Protein AF-A0A5D8YVF7-F1 (afdb_monomer_lite)

pLDDT: mean 93.87, std 6.98, range [51.97, 97.62]

Sequence (77 aa):
MAEYVIITDTSCLILLDKIGALNLLYTLYRNVLITPQIAAEFKTALPAWIQVVSVKNSNLLKAYANQVDLGEASAIA

Secondary structure (DSSP, 8-state):
----EE---HHHHHHHHHTT-THHHHHHHS-EEE-HHHHHHH-SPPPTTEEE---S-HHHHHHHTTTS-HHHHHHH-

Structure (mmCIF, N/CA/C/O backbone):
data_AF-A0A5D8YVF7-F1
#
_entry.id   AF-A0A5D8YVF7-F1
#
loop_
_atom_site.group_PDB
_atom_site.id
_atom_site.type_symbol
_atom_site.label_atom_id
_atom_site.label_alt_id
_atom_site.label_comp_id
_atom_site.label_asym_id
_atom_site.label_entity_id
_atom_site.label_seq_id
_atom_site.pdbx_PDB_ins_code
_atom_site.Cartn_x
_atom_site.Cartn_y
_atom_site.Cartn_z
_atom_site.occupancy
_atom_site.B_iso_or_equiv
_atom_site.auth_seq_id
_atom_site.auth_comp_id
_atom_site.auth_asym_id
_atom_site.auth_atom_id
_atom_site.pdbx_PDB_model_num
ATOM 1 N N . MET A 1 1 ? -6.314 -19.439 -9.025 1.00 51.97 1 MET A N 1
ATOM 2 C CA . MET A 1 1 ? -6.762 -18.025 -9.035 1.00 51.97 1 MET A CA 1
ATOM 3 C C . MET A 1 1 ? -5.756 -17.248 -8.210 1.00 51.97 1 MET A C 1
ATOM 5 O O . MET A 1 1 ? -5.224 -17.849 -7.288 1.00 51.97 1 MET A O 1
ATOM 9 N N . ALA A 1 2 ? -5.412 -16.009 -8.573 1.00 55.78 2 ALA A N 1
ATOM 10 C CA . ALA A 1 2 ? -4.403 -15.250 -7.829 1.00 55.78 2 ALA A CA 1
ATOM 11 C C . ALA A 1 2 ? -4.816 -15.162 -6.351 1.00 55.78 2 ALA A C 1
ATOM 13 O O . ALA A 1 2 ? -5.903 -14.686 -6.040 1.00 55.78 2 ALA A O 1
ATOM 14 N N . GLU A 1 3 ? -3.981 -15.694 -5.461 1.00 81.69 3 GLU A N 1
ATOM 15 C CA . GLU A 1 3 ? -4.287 -15.845 -4.032 1.00 81.69 3 GLU A CA 1
ATOM 16 C C . GLU A 1 3 ? -4.058 -14.550 -3.242 1.00 81.69 3 GLU A C 1
ATOM 18 O O . GLU A 1 3 ? -3.995 -14.588 -2.019 1.00 81.69 3 GLU A O 1
ATOM 23 N N . TYR A 1 4 ? -3.892 -13.415 -3.920 1.00 87.94 4 TYR A N 1
ATOM 24 C CA . TYR A 1 4 ? -3.538 -12.137 -3.320 1.00 87.94 4 TYR A CA 1
ATOM 25 C C . TYR A 1 4 ? -4.194 -10.970 -4.057 1.00 87.94 4 TYR A C 1
ATOM 27 O O . TYR A 1 4 ? -4.467 -11.045 -5.256 1.00 87.94 4 TYR A O 1
ATOM 35 N N . VAL A 1 5 ? -4.404 -9.873 -3.331 1.00 94.81 5 VAL A N 1
ATOM 36 C CA . VAL A 1 5 ? -4.808 -8.579 -3.885 1.00 94.81 5 VAL A CA 1
ATOM 37 C C . VAL A 1 5 ? -3.631 -7.614 -3.810 1.00 94.81 5 VAL A C 1
ATOM 39 O O . VAL A 1 5 ? -2.892 -7.608 -2.826 1.00 94.81 5 VAL A O 1
ATOM 42 N N . ILE A 1 6 ? -3.455 -6.800 -4.846 1.00 95.69 6 ILE A N 1
ATOM 43 C CA . ILE A 1 6 ? -2.507 -5.685 -4.834 1.00 95.69 6 ILE A CA 1
ATOM 44 C C . ILE A 1 6 ? -3.322 -4.405 -4.681 1.00 95.69 6 ILE A C 1
ATOM 46 O O . ILE A 1 6 ? -4.249 -4.176 -5.458 1.00 95.69 6 ILE A O 1
ATOM 50 N N . ILE A 1 7 ? -2.991 -3.581 -3.689 1.00 96.12 7 ILE A N 1
ATOM 51 C CA . ILE A 1 7 ? -3.560 -2.235 -3.584 1.00 96.12 7 ILE A CA 1
ATOM 52 C C . ILE A 1 7 ? -2.696 -1.307 -4.427 1.00 96.12 7 ILE A C 1
ATOM 54 O O . ILE A 1 7 ? -1.486 -1.260 -4.229 1.00 96.12 7 ILE A O 1
ATOM 58 N N . THR A 1 8 ? -3.316 -0.623 -5.387 1.00 93.44 8 THR A N 1
ATOM 59 C CA . THR A 1 8 ? -2.621 0.223 -6.367 1.00 93.44 8 THR A CA 1
ATOM 60 C C . THR A 1 8 ? -2.624 1.696 -5.980 1.00 93.44 8 THR A C 1
ATOM 62 O O . THR A 1 8 ? -1.637 2.379 -6.211 1.00 93.44 8 THR A O 1
ATOM 65 N N . ASP A 1 9 ? -3.713 2.173 -5.377 1.00 93.44 9 ASP A N 1
ATOM 66 C CA . ASP A 1 9 ? -3.868 3.559 -4.939 1.00 93.44 9 ASP A CA 1
ATOM 67 C C . ASP A 1 9 ? -3.819 3.630 -3.407 1.00 93.44 9 ASP A C 1
ATOM 69 O O . ASP A 1 9 ? -4.614 2.999 -2.696 1.00 93.44 9 ASP A O 1
ATOM 73 N N . THR A 1 10 ? -2.883 4.428 -2.895 1.00 95.25 10 THR A N 1
ATOM 74 C CA . THR A 1 10 ? -2.704 4.699 -1.467 1.00 95.25 10 THR A CA 1
ATOM 75 C C . THR A 1 10 ? -3.973 5.269 -0.823 1.00 95.25 10 THR A C 1
ATOM 77 O O . THR A 1 10 ? -4.234 5.016 0.358 1.00 95.25 10 THR A O 1
ATOM 80 N N . SER A 1 11 ? -4.812 5.984 -1.582 1.00 94.94 11 SER A N 1
ATOM 81 C CA . SER A 1 11 ? -6.078 6.552 -1.108 1.00 94.94 11 SER A CA 1
ATOM 82 C C . SER A 1 11 ? -7.006 5.493 -0.501 1.00 94.94 11 SER A C 1
ATOM 84 O O . SER A 1 11 ? -7.671 5.767 0.502 1.00 94.94 11 SER A O 1
ATOM 86 N N . CYS A 1 12 ? -6.978 4.259 -1.020 1.00 95.44 12 CYS A N 1
ATOM 87 C CA . CYS A 1 12 ? -7.731 3.129 -0.480 1.00 95.44 12 CYS A CA 1
ATOM 88 C C . CYS A 1 12 ? -7.329 2.829 0.973 1.00 95.44 12 CYS A C 1
ATOM 90 O O . CYS A 1 12 ? -8.191 2.723 1.849 1.00 95.44 12 CYS A O 1
ATOM 92 N N . LEU A 1 13 ? -6.021 2.760 1.248 1.00 96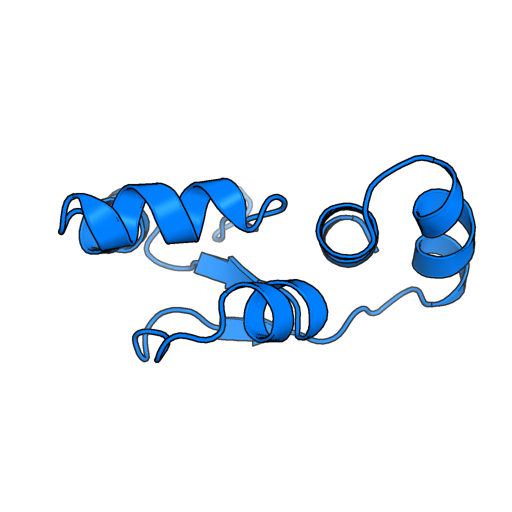.88 13 LEU A N 1
ATOM 93 C CA . LEU A 1 13 ? -5.503 2.530 2.598 1.00 96.88 13 LEU A CA 1
ATOM 94 C C . LEU A 1 13 ? -5.817 3.709 3.519 1.00 96.88 13 LEU A C 1
ATOM 96 O O . LEU A 1 13 ? -6.299 3.503 4.628 1.00 96.88 13 LEU A O 1
ATOM 100 N N . ILE A 1 14 ? -5.594 4.941 3.049 1.00 96.19 14 ILE A N 1
ATOM 101 C CA . ILE A 1 14 ? -5.830 6.165 3.829 1.00 96.19 14 ILE A CA 1
ATOM 102 C C . ILE A 1 14 ? -7.293 6.263 4.262 1.00 96.19 14 ILE A C 1
ATOM 104 O O . ILE A 1 14 ? -7.578 6.577 5.417 1.00 96.19 14 ILE A O 1
ATOM 108 N N . LEU A 1 15 ? -8.236 6.026 3.348 1.00 97.25 15 LEU A N 1
ATOM 109 C CA . LEU A 1 15 ? -9.660 6.137 3.657 1.00 97.25 15 LEU A CA 1
ATOM 110 C C . LEU A 1 15 ? -10.117 5.039 4.615 1.00 97.25 15 LEU A C 1
ATOM 112 O O . LEU A 1 15 ? -10.826 5.345 5.571 1.00 97.25 15 LEU A O 1
ATOM 116 N N . LEU A 1 16 ? -9.688 3.793 4.397 1.00 97.06 16 LEU A N 1
ATOM 117 C CA . LEU A 1 16 ? -10.028 2.681 5.284 1.00 97.06 16 LEU A CA 1
ATOM 118 C C . LEU A 1 16 ? -9.426 2.849 6.682 1.00 97.06 16 LEU A C 1
ATOM 120 O O . LEU A 1 16 ? -10.096 2.529 7.661 1.00 97.06 16 LEU A O 1
ATOM 124 N N . ASP A 1 17 ? -8.208 3.377 6.791 1.00 97.00 17 ASP A N 1
ATOM 125 C CA . ASP A 1 17 ? -7.584 3.707 8.074 1.00 97.00 17 ASP A CA 1
ATOM 126 C C . ASP A 1 17 ? -8.365 4.808 8.807 1.00 97.00 17 ASP A C 1
ATOM 128 O O . ASP A 1 17 ? -8.759 4.631 9.959 1.00 97.00 17 ASP A O 1
ATOM 132 N N . LYS A 1 18 ? -8.720 5.894 8.102 1.00 96.56 18 LYS A N 1
ATOM 133 C CA . LYS A 1 18 ? -9.506 7.012 8.659 1.00 96.56 18 LYS A CA 1
ATOM 134 C C . LYS A 1 18 ? -10.854 6.592 9.241 1.00 96.56 18 LYS A C 1
ATOM 136 O O . LYS A 1 18 ? -11.314 7.218 10.192 1.00 96.56 18 LYS A O 1
ATOM 141 N N . ILE A 1 19 ? -11.497 5.574 8.669 1.00 97.62 19 ILE A N 1
ATOM 142 C CA . ILE A 1 19 ? -12.782 5.052 9.161 1.00 97.62 19 ILE A CA 1
ATOM 143 C C . ILE A 1 19 ? -12.628 3.816 10.064 1.00 97.62 19 ILE A C 1
ATOM 145 O O . ILE A 1 19 ? -13.629 3.208 10.434 1.00 97.62 19 ILE A O 1
ATOM 149 N N . GLY A 1 20 ? -11.398 3.413 10.406 1.00 96.69 20 GLY A N 1
ATOM 150 C CA . GLY A 1 20 ? -11.130 2.256 11.265 1.00 96.69 20 GLY A CA 1
ATOM 151 C C . GLY A 1 20 ? -11.483 0.899 10.638 1.00 96.69 20 GLY A C 1
ATOM 152 O O . GLY A 1 20 ? -11.725 -0.068 11.357 1.00 96.69 20 GLY A O 1
ATOM 153 N N . ALA A 1 21 ? -11.525 0.807 9.307 1.00 97.44 21 ALA A N 1
ATOM 154 C CA . ALA A 1 21 ? -11.986 -0.365 8.560 1.00 97.44 21 ALA A CA 1
ATOM 155 C C . ALA A 1 21 ? -10.882 -1.073 7.753 1.00 97.44 21 ALA A C 1
ATOM 157 O O . ALA A 1 21 ? -11.182 -1.911 6.903 1.00 97.44 21 ALA A O 1
ATOM 158 N N . LEU A 1 22 ? -9.603 -0.796 8.026 1.00 96.56 22 LEU A N 1
ATOM 159 C CA . LEU A 1 22 ? -8.462 -1.402 7.319 1.00 96.56 22 LEU A CA 1
ATOM 160 C C . LEU A 1 22 ? -8.480 -2.950 7.348 1.00 96.56 22 LEU A C 1
ATOM 162 O O . LEU A 1 22 ? -8.105 -3.599 6.374 1.00 96.56 22 LEU A O 1
ATOM 166 N N . ASN A 1 23 ? -9.009 -3.547 8.426 1.00 96.12 23 ASN A N 1
ATOM 167 C CA . ASN A 1 23 ? -9.245 -4.994 8.577 1.00 96.12 23 ASN A CA 1
ATOM 168 C C . ASN A 1 23 ? -10.110 -5.604 7.448 1.00 96.12 23 ASN A C 1
ATOM 170 O O . ASN A 1 23 ? -9.953 -6.779 7.114 1.00 96.12 23 ASN A O 1
ATOM 174 N N . LEU A 1 24 ? -10.993 -4.831 6.807 1.00 96.19 24 LEU A N 1
ATOM 175 C CA . LEU A 1 24 ? -11.822 -5.351 5.713 1.00 96.19 24 LEU A CA 1
ATOM 176 C C . LEU A 1 24 ? -10.978 -5.968 4.592 1.00 96.19 24 LEU A C 1
ATOM 178 O O . LEU A 1 24 ? -11.348 -7.013 4.063 1.00 96.19 24 LEU A O 1
ATOM 182 N N . LEU A 1 25 ? -9.813 -5.387 4.285 1.00 95.44 25 LEU A N 1
ATOM 183 C CA . LEU A 1 25 ? -8.907 -5.935 3.274 1.00 95.44 25 LEU A CA 1
ATOM 184 C C . LEU A 1 25 ? -8.395 -7.327 3.663 1.00 95.44 25 LEU A C 1
ATOM 186 O O . LEU A 1 25 ? -8.400 -8.242 2.840 1.00 95.44 25 LEU A O 1
ATOM 190 N N . TYR A 1 26 ? -8.019 -7.517 4.929 1.00 94.50 26 TYR A N 1
ATOM 191 C CA . TYR A 1 26 ? -7.584 -8.817 5.435 1.00 94.50 26 TYR A CA 1
ATOM 192 C C . TYR A 1 26 ? -8.720 -9.846 5.425 1.00 94.50 26 TYR A C 1
ATOM 194 O O . TYR A 1 26 ? -8.526 -10.985 5.004 1.00 94.50 26 TYR A O 1
ATOM 202 N N . THR A 1 27 ? -9.924 -9.436 5.829 1.00 94.69 27 THR A N 1
ATOM 203 C CA . THR A 1 27 ? -11.101 -10.316 5.872 1.00 94.69 27 THR A CA 1
ATOM 204 C C . THR A 1 27 ? -11.498 -10.810 4.478 1.00 94.69 27 THR A C 1
ATOM 206 O O . THR A 1 27 ? -11.850 -11.979 4.322 1.00 94.69 27 THR A O 1
ATOM 209 N N . LEU A 1 28 ? -11.423 -9.940 3.466 1.00 94.25 28 LEU A N 1
ATOM 210 C CA . LEU A 1 28 ? -11.834 -10.260 2.097 1.00 94.25 28 LEU A CA 1
ATOM 211 C C . LEU A 1 28 ? -10.767 -11.030 1.312 1.00 94.25 28 LEU A C 1
ATOM 213 O O . LEU A 1 28 ? -11.111 -11.952 0.577 1.00 94.25 28 LEU A O 1
ATOM 217 N N . TYR A 1 29 ? -9.490 -10.668 1.461 1.00 93.00 29 TYR A N 1
ATOM 218 C CA . TYR A 1 29 ? -8.436 -11.144 0.559 1.00 93.00 29 TYR A CA 1
ATOM 219 C C . TYR A 1 29 ? -7.353 -11.984 1.236 1.00 93.00 29 TYR A C 1
ATOM 221 O O . TYR A 1 29 ? -6.676 -12.742 0.547 1.00 93.00 29 TYR A O 1
ATOM 229 N N . ARG A 1 30 ? -7.196 -11.886 2.565 1.00 91.25 30 ARG A N 1
ATOM 230 C CA . ARG A 1 30 ? -6.151 -12.507 3.414 1.00 91.25 30 ARG A CA 1
ATOM 231 C C . ARG A 1 30 ? -4.704 -12.133 3.085 1.00 91.25 30 ARG A C 1
ATOM 233 O O . ARG A 1 30 ? -3.941 -11.854 4.002 1.00 91.25 30 ARG A O 1
ATOM 240 N N . ASN A 1 31 ? -4.341 -12.090 1.808 1.00 94.06 31 ASN A N 1
ATOM 241 C CA . ASN A 1 31 ? -3.020 -11.741 1.310 1.00 94.06 31 ASN A CA 1
ATOM 242 C C . ASN A 1 31 ? -3.107 -10.398 0.580 1.00 94.06 31 ASN A C 1
ATOM 244 O O . ASN A 1 31 ? -3.585 -10.320 -0.553 1.00 94.06 31 ASN A O 1
ATOM 248 N N . VAL A 1 32 ? -2.669 -9.338 1.253 1.00 96.69 32 VAL A N 1
ATOM 249 C CA . VAL A 1 32 ? -2.709 -7.968 0.734 1.00 96.69 32 VAL A CA 1
ATOM 250 C C . VAL A 1 32 ? -1.283 -7.504 0.489 1.00 96.69 32 VAL A C 1
ATOM 252 O O . VAL A 1 32 ? -0.465 -7.493 1.409 1.00 96.69 32 VAL A O 1
ATOM 255 N N . LEU A 1 33 ? -0.994 -7.135 -0.755 1.00 97.06 33 LEU A N 1
ATOM 256 C CA . LEU A 1 33 ? 0.314 -6.666 -1.191 1.00 97.06 33 LEU A CA 1
ATOM 257 C C . LEU A 1 33 ? 0.263 -5.179 -1.535 1.00 97.06 33 LEU A C 1
ATOM 259 O O . LEU A 1 33 ? -0.711 -4.704 -2.123 1.00 97.06 33 LEU A O 1
ATOM 263 N N . ILE A 1 34 ? 1.346 -4.473 -1.227 1.00 97.50 34 ILE A N 1
ATOM 264 C CA . ILE A 1 34 ? 1.612 -3.108 -1.691 1.00 97.50 34 ILE A CA 1
ATOM 265 C C . ILE A 1 34 ? 3.078 -2.962 -2.085 1.00 97.50 34 ILE A C 1
ATOM 267 O O . ILE A 1 34 ? 3.905 -3.825 -1.786 1.00 97.50 34 ILE A O 1
ATOM 271 N N . THR A 1 35 ? 3.421 -1.837 -2.697 1.00 97.56 35 THR A N 1
ATOM 272 C CA . THR A 1 35 ? 4.806 -1.488 -3.014 1.00 97.56 35 THR A CA 1
ATOM 273 C C . THR A 1 35 ? 5.426 -0.558 -1.965 1.00 97.56 35 THR A C 1
ATOM 275 O O . THR A 1 35 ? 4.708 0.076 -1.184 1.00 97.56 35 THR A O 1
ATOM 278 N N . PRO A 1 36 ? 6.767 -0.421 -1.941 1.00 96.69 36 PRO A N 1
ATOM 279 C CA . PRO A 1 36 ? 7.443 0.567 -1.102 1.00 96.69 36 PRO A CA 1
ATOM 280 C C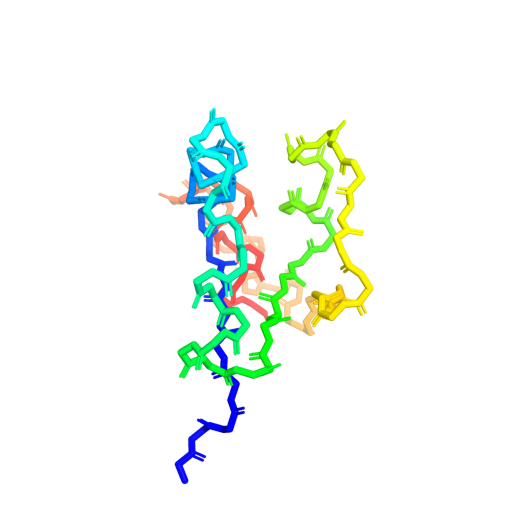 . PRO A 1 36 ? 6.993 2.013 -1.355 1.00 96.69 36 PRO A C 1
ATOM 282 O O . PRO A 1 36 ? 6.995 2.816 -0.428 1.00 96.69 36 PRO A O 1
ATOM 285 N N . GLN A 1 37 ? 6.607 2.346 -2.590 1.00 96.31 37 GLN A N 1
ATOM 286 C CA . GLN A 1 37 ? 6.119 3.671 -2.981 1.00 96.31 37 GLN A CA 1
ATOM 287 C C . GLN A 1 37 ? 4.792 3.984 -2.280 1.00 96.31 37 GLN A C 1
ATOM 289 O O . GLN A 1 37 ? 4.689 4.989 -1.583 1.00 96.31 37 GLN A O 1
ATOM 294 N N . ILE A 1 38 ? 3.837 3.053 -2.349 1.00 96.81 38 ILE A N 1
ATOM 295 C CA . ILE A 1 38 ? 2.542 3.161 -1.664 1.00 96.81 38 ILE A CA 1
ATOM 296 C C . ILE A 1 38 ? 2.733 3.208 -0.143 1.00 96.81 38 ILE A C 1
ATOM 298 O O . ILE A 1 38 ? 2.118 4.020 0.548 1.00 96.81 38 ILE A O 1
ATOM 302 N N . ALA A 1 39 ? 3.634 2.384 0.404 1.00 96.69 39 ALA A N 1
ATOM 303 C CA . ALA A 1 39 ? 3.960 2.419 1.830 1.00 96.69 39 ALA A CA 1
ATOM 304 C C . ALA A 1 39 ? 4.512 3.792 2.268 1.00 96.69 39 ALA A C 1
ATOM 306 O O . ALA A 1 39 ? 4.156 4.297 3.335 1.00 96.69 39 ALA A O 1
ATOM 307 N N . ALA A 1 40 ? 5.358 4.411 1.439 1.00 94.88 40 ALA A N 1
ATOM 308 C CA . ALA A 1 40 ? 5.926 5.730 1.700 1.00 94.88 40 ALA A CA 1
ATOM 309 C C . ALA A 1 40 ? 4.888 6.860 1.594 1.00 94.88 40 ALA A C 1
ATOM 311 O O . ALA A 1 40 ? 4.978 7.839 2.335 1.00 94.88 40 ALA A O 1
ATOM 312 N N . GLU A 1 41 ? 3.897 6.732 0.710 1.00 94.62 41 GLU A N 1
ATOM 313 C CA . GLU A 1 41 ? 2.780 7.676 0.597 1.00 94.62 41 GLU A CA 1
ATOM 314 C C . GLU A 1 41 ? 1.796 7.567 1.763 1.00 94.62 41 GLU A C 1
ATOM 316 O O . GLU A 1 41 ? 1.291 8.589 2.232 1.00 94.62 41 GLU A O 1
ATOM 321 N N . PHE A 1 42 ? 1.554 6.348 2.262 1.00 94.75 42 PHE A N 1
ATOM 322 C CA . PHE A 1 42 ? 0.623 6.101 3.363 1.00 94.75 42 PHE A CA 1
ATOM 323 C C . PHE A 1 42 ? 1.065 6.791 4.661 1.00 94.75 42 PHE A C 1
ATOM 325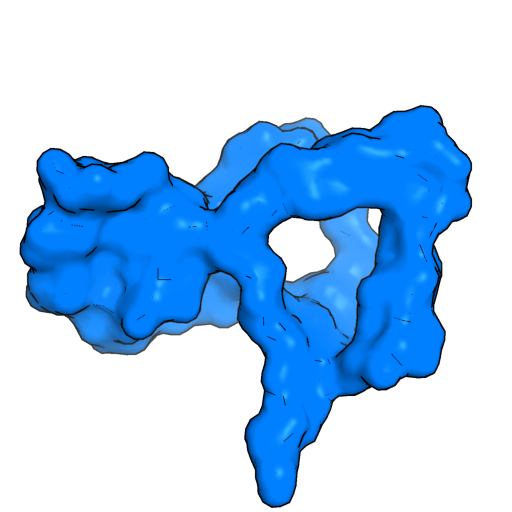 O O . PHE A 1 42 ? 0.221 7.290 5.400 1.00 94.75 42 PHE A O 1
ATOM 332 N N . LYS A 1 43 ? 2.382 6.861 4.924 1.00 90.19 43 LYS A N 1
ATOM 333 C CA . LYS A 1 43 ? 3.013 7.567 6.068 1.00 90.19 43 LYS A CA 1
ATOM 334 C C . LYS A 1 43 ? 2.518 7.162 7.467 1.00 90.19 43 LYS A C 1
ATOM 336 O O . LYS A 1 43 ? 2.888 7.802 8.450 1.00 90.19 43 LYS A O 1
ATOM 341 N N . THR A 1 44 ? 1.746 6.087 7.568 1.00 89.75 44 THR A N 1
ATOM 342 C CA . THR A 1 44 ? 1.213 5.526 8.813 1.00 89.75 44 THR A CA 1
ATOM 343 C C . THR A 1 44 ? 1.736 4.102 8.994 1.00 89.75 44 THR A C 1
ATOM 345 O O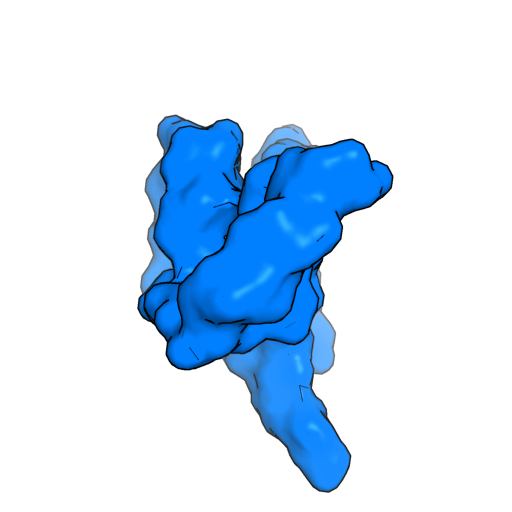 . THR A 1 44 ? 2.169 3.451 8.041 1.00 89.75 44 THR A O 1
ATOM 348 N N . ALA A 1 45 ? 1.733 3.609 10.234 1.00 91.50 45 ALA A N 1
ATOM 349 C CA . ALA A 1 45 ? 2.111 2.234 10.526 1.00 91.50 45 ALA A CA 1
ATOM 350 C C . ALA A 1 45 ? 1.199 1.248 9.777 1.00 91.50 45 ALA A C 1
ATOM 352 O O . ALA A 1 45 ? -0.023 1.281 9.915 1.00 91.50 45 ALA A O 1
ATOM 353 N N . LEU A 1 46 ? 1.806 0.356 8.996 1.00 95.06 46 LEU A N 1
ATOM 354 C CA . LEU A 1 46 ? 1.088 -0.701 8.295 1.00 95.06 46 LEU A CA 1
ATOM 355 C C . LEU A 1 46 ? 0.863 -1.896 9.231 1.00 95.06 46 LEU A C 1
ATOM 357 O O . LEU A 1 46 ? 1.779 -2.284 9.963 1.00 95.06 46 LEU A O 1
ATOM 361 N N . PRO A 1 47 ? -0.320 -2.529 9.198 1.00 94.94 47 PRO A N 1
ATOM 362 C CA . PRO A 1 47 ? -0.529 -3.802 9.867 1.00 94.94 47 PRO A CA 1
ATOM 363 C C . PRO A 1 47 ? 0.417 -4.885 9.341 1.00 94.94 47 PRO A C 1
ATOM 365 O O . PRO A 1 47 ? 0.690 -4.955 8.145 1.00 94.94 47 PRO A O 1
ATOM 368 N N . ALA A 1 48 ? 0.829 -5.804 10.217 1.00 95.38 48 ALA A N 1
ATOM 369 C CA . ALA A 1 48 ? 1.773 -6.875 9.881 1.00 95.38 48 ALA A CA 1
ATOM 370 C C . ALA A 1 48 ? 1.284 -7.848 8.786 1.00 95.38 48 ALA A C 1
ATOM 372 O O . ALA A 1 48 ? 2.086 -8.582 8.216 1.00 95.38 48 ALA A O 1
ATOM 373 N N . TRP A 1 49 ? -0.023 -7.880 8.506 1.00 95.69 49 TRP A N 1
ATOM 374 C CA . TRP A 1 49 ? -0.609 -8.710 7.451 1.00 95.69 49 TRP A CA 1
ATOM 375 C C . TRP A 1 49 ? -0.526 -8.075 6.053 1.00 95.69 49 TRP A C 1
ATOM 377 O O . TRP A 1 49 ? -0.769 -8.774 5.070 1.00 95.69 49 TRP A O 1
ATOM 387 N N . ILE A 1 50 ? -0.177 -6.786 5.939 1.00 96.69 50 ILE A N 1
ATOM 388 C CA . ILE A 1 50 ? 0.136 -6.157 4.649 1.00 96.69 50 ILE A CA 1
ATOM 389 C C . ILE A 1 50 ? 1.595 -6.448 4.314 1.00 96.69 50 ILE A C 1
ATOM 391 O O . ILE A 1 50 ? 2.500 -6.097 5.070 1.00 96.69 50 IL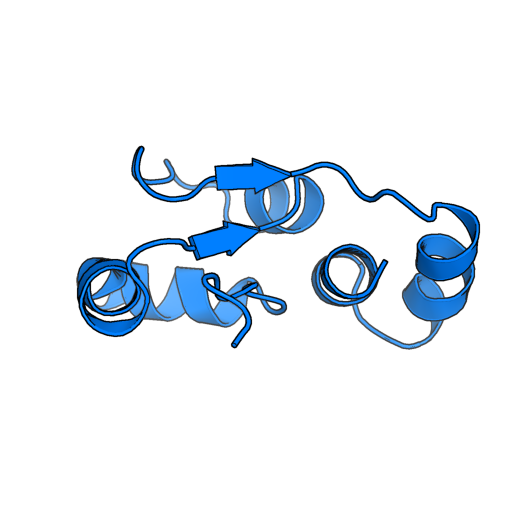E A O 1
ATOM 395 N N . GLN A 1 51 ? 1.833 -7.060 3.159 1.00 97.12 51 GLN A N 1
ATOM 396 C CA . GLN A 1 51 ? 3.181 -7.355 2.690 1.00 97.12 51 GLN A CA 1
ATOM 397 C C . GLN A 1 51 ? 3.651 -6.267 1.724 1.00 97.12 51 GLN A C 1
ATOM 399 O O . GLN A 1 51 ? 2.969 -5.937 0.754 1.00 97.12 51 GLN A O 1
ATOM 404 N N . VAL A 1 52 ? 4.844 -5.732 1.973 1.00 97.00 52 VAL A N 1
ATOM 405 C CA . VAL A 1 52 ? 5.494 -4.770 1.078 1.00 97.00 52 VAL A CA 1
ATOM 406 C C . VAL A 1 52 ? 6.426 -5.527 0.139 1.00 97.00 52 VAL A C 1
ATOM 408 O O . VAL A 1 52 ? 7.367 -6.180 0.589 1.00 97.00 52 VAL A O 1
ATOM 411 N N . VAL A 1 53 ? 6.170 -5.443 -1.165 1.00 96.62 53 VAL A N 1
ATOM 412 C CA . VAL A 1 53 ? 6.914 -6.170 -2.199 1.00 96.62 53 VAL A CA 1
ATOM 413 C C . VAL A 1 53 ? 7.521 -5.184 -3.189 1.00 96.62 53 VAL A C 1
ATOM 415 O O . VAL A 1 53 ? 6.833 -4.328 -3.738 1.00 96.62 53 VAL A O 1
ATOM 418 N N . SER A 1 54 ? 8.826 -5.305 -3.430 1.00 96.12 54 SER A N 1
ATOM 419 C CA . SER A 1 54 ? 9.525 -4.470 -4.407 1.00 96.12 54 SER A CA 1
ATOM 420 C C . SER A 1 54 ? 9.104 -4.791 -5.841 1.00 96.12 54 SER A C 1
ATOM 422 O O . SER A 1 54 ? 8.968 -5.958 -6.215 1.00 96.12 54 SER A O 1
ATOM 424 N N . VAL A 1 55 ? 8.989 -3.735 -6.647 1.00 95.19 55 VAL A N 1
ATOM 425 C CA . VAL A 1 55 ? 8.769 -3.780 -8.099 1.00 95.19 55 VAL A CA 1
ATOM 426 C C . VAL A 1 55 ? 9.778 -4.708 -8.770 1.00 95.19 55 VAL A C 1
ATOM 428 O O . VAL A 1 55 ? 10.979 -4.632 -8.491 1.00 95.19 55 VAL A O 1
ATOM 431 N N . LYS A 1 56 ? 9.306 -5.552 -9.691 1.00 93.44 56 LYS A N 1
ATOM 432 C CA . LYS A 1 56 ? 10.177 -6.472 -10.440 1.00 93.44 56 LYS A CA 1
ATOM 433 C C . LYS A 1 56 ? 10.626 -5.876 -11.767 1.00 93.44 56 LYS A C 1
ATOM 435 O O . LYS A 1 56 ? 11.767 -6.093 -12.172 1.00 93.44 56 LYS A O 1
ATOM 440 N N . ASN A 1 57 ? 9.759 -5.122 -12.441 1.00 96.31 57 ASN A N 1
ATOM 441 C CA . ASN A 1 57 ? 10.053 -4.565 -13.753 1.00 96.31 57 ASN A CA 1
ATOM 442 C C . ASN A 1 57 ? 10.294 -3.051 -13.702 1.00 96.31 57 ASN A C 1
ATOM 444 O O . ASN A 1 57 ? 9.408 -2.231 -13.937 1.00 96.31 57 ASN A O 1
ATOM 448 N N . SER A 1 58 ? 11.548 -2.658 -13.472 1.00 93.62 58 SER A N 1
ATOM 449 C CA . SER A 1 58 ? 11.924 -1.240 -13.418 1.00 93.62 58 SER A CA 1
ATOM 450 C C . SER A 1 58 ? 11.713 -0.488 -14.739 1.00 93.62 58 SER A C 1
ATOM 452 O O . SER A 1 58 ? 11.561 0.732 -14.718 1.00 93.62 58 SER A O 1
ATOM 454 N N . ASN A 1 59 ? 11.709 -1.177 -15.886 1.00 95.75 59 ASN A N 1
ATOM 455 C CA . ASN A 1 59 ? 11.422 -0.541 -17.175 1.00 95.75 59 ASN A CA 1
ATOM 456 C C . ASN A 1 59 ? 9.936 -0.190 -17.286 1.00 95.75 59 ASN A C 1
ATOM 458 O O . ASN A 1 59 ? 9.600 0.901 -17.740 1.00 95.75 59 ASN A O 1
ATOM 462 N N . LEU A 1 60 ? 9.064 -1.087 -16.821 1.00 95.69 60 LEU A N 1
ATOM 463 C CA . LEU A 1 60 ? 7.620 -0.878 -16.822 1.00 95.69 60 LEU A CA 1
ATOM 464 C C . LEU A 1 60 ? 7.214 0.237 -15.852 1.00 95.69 60 LEU A C 1
ATOM 466 O O . LEU A 1 60 ? 6.450 1.120 -16.232 1.00 95.69 60 LEU A O 1
ATOM 470 N N . LEU A 1 61 ? 7.825 0.276 -14.663 1.00 96.19 61 LEU A N 1
ATOM 471 C CA . LEU A 1 61 ? 7.661 1.381 -13.715 1.00 96.19 61 LEU A CA 1
ATOM 472 C C . LEU A 1 61 ? 7.986 2.732 -14.367 1.00 96.19 61 LEU A C 1
ATOM 474 O O . LEU A 1 61 ? 7.191 3.661 -14.293 1.00 96.19 61 LEU A O 1
ATO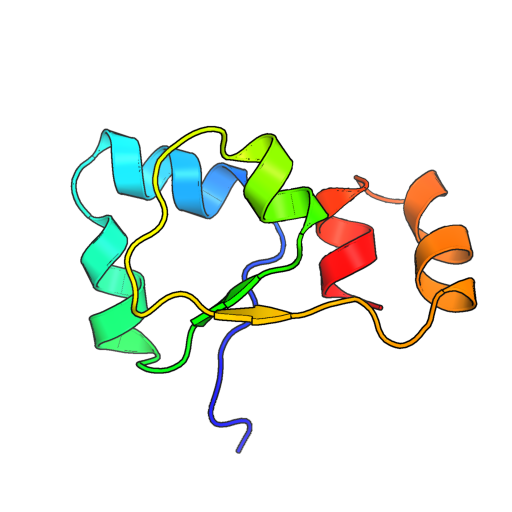M 478 N N . LYS A 1 62 ? 9.134 2.844 -15.049 1.00 94.81 62 LYS A N 1
ATOM 479 C CA . LYS A 1 62 ? 9.531 4.087 -15.738 1.00 94.81 62 LYS A CA 1
ATOM 480 C C . LYS A 1 62 ? 8.575 4.463 -16.872 1.00 94.81 62 LYS A C 1
ATOM 482 O O . LYS A 1 62 ? 8.343 5.647 -17.095 1.00 94.81 62 LYS A O 1
ATOM 487 N N . ALA A 1 63 ? 8.046 3.474 -17.593 1.00 95.69 63 ALA A N 1
ATOM 488 C CA . ALA A 1 63 ? 7.111 3.705 -18.689 1.00 95.69 63 ALA A CA 1
ATOM 489 C C . ALA A 1 63 ? 5.758 4.249 -18.195 1.00 95.69 63 ALA A C 1
ATOM 491 O O . ALA A 1 63 ? 5.186 5.129 -18.844 1.00 95.69 63 ALA A O 1
ATOM 492 N N . TYR A 1 64 ? 5.270 3.759 -17.050 1.00 95.25 64 TYR A N 1
ATOM 493 C CA . TYR A 1 64 ? 3.975 4.154 -16.490 1.00 95.25 64 TYR A CA 1
ATOM 494 C C . TYR A 1 64 ? 4.027 5.320 -15.505 1.00 95.25 64 TYR A C 1
ATOM 496 O O . TYR A 1 64 ? 3.030 6.020 -15.390 1.00 95.25 64 TYR A O 1
ATOM 504 N N . ALA A 1 65 ? 5.166 5.609 -14.871 1.00 92.19 65 ALA A N 1
ATOM 505 C CA . ALA A 1 65 ? 5.293 6.725 -13.924 1.00 92.19 65 ALA A CA 1
ATOM 506 C C . ALA A 1 65 ? 5.025 8.115 -14.542 1.00 92.19 65 ALA A C 1
ATOM 508 O O . ALA A 1 65 ? 4.843 9.083 -13.815 1.00 92.19 65 ALA A O 1
ATOM 509 N N . ASN A 1 66 ? 5.015 8.226 -15.876 1.00 90.06 66 ASN A N 1
ATOM 510 C CA . ASN A 1 66 ? 4.635 9.451 -16.593 1.00 90.06 66 ASN A CA 1
ATOM 511 C C . ASN A 1 66 ? 3.164 9.459 -17.056 1.00 90.06 66 ASN A C 1
ATOM 513 O O . ASN A 1 66 ? 2.722 10.437 -17.651 1.00 90.06 66 ASN A O 1
ATOM 517 N N . GLN A 1 67 ? 2.435 8.357 -16.865 1.00 94.75 67 GLN A N 1
ATOM 518 C CA . GLN A 1 67 ? 1.046 8.175 -17.307 1.00 94.75 67 GLN A CA 1
ATOM 519 C C . GLN A 1 67 ? 0.075 8.109 -16.126 1.00 94.75 67 GLN A C 1
ATOM 521 O O . GLN A 1 67 ? -1.053 8.578 -16.240 1.00 94.75 67 GLN A O 1
ATOM 526 N N . VAL A 1 68 ? 0.521 7.528 -15.014 1.00 94.06 68 VAL A N 1
ATOM 527 C CA . VAL A 1 68 ? -0.218 7.396 -13.756 1.00 94.06 68 VAL A CA 1
ATOM 528 C C . VAL A 1 68 ? 0.675 7.814 -12.591 1.00 94.06 68 VAL A C 1
ATOM 530 O O . VAL A 1 68 ? 1.872 8.052 -12.780 1.00 94.06 68 VAL A O 1
ATOM 533 N N . ASP A 1 69 ? 0.100 7.908 -11.395 1.00 93.69 69 ASP A N 1
ATOM 534 C CA . ASP A 1 69 ? 0.868 8.243 -10.198 1.00 93.69 69 ASP A CA 1
ATOM 535 C C . ASP A 1 69 ? 1.942 7.178 -9.888 1.00 93.69 69 ASP A C 1
ATOM 537 O O . ASP A 1 69 ? 1.837 6.016 -10.289 1.00 93.69 69 ASP A O 1
ATOM 541 N N . LEU A 1 70 ? 3.010 7.572 -9.188 1.00 94.00 70 LEU A N 1
ATOM 542 C CA . LEU A 1 70 ? 4.138 6.698 -8.871 1.00 94.00 70 LEU A CA 1
ATOM 543 C C . LEU A 1 70 ? 3.715 5.468 -8.049 1.00 94.00 70 LEU A C 1
ATOM 545 O O . LEU A 1 70 ? 4.248 4.376 -8.287 1.00 94.00 70 LEU A O 1
ATOM 549 N N . GLY A 1 71 ? 2.767 5.626 -7.120 1.00 94.38 71 GLY A N 1
ATOM 550 C CA . GLY A 1 71 ? 2.189 4.520 -6.360 1.00 94.38 71 GLY A CA 1
ATOM 551 C C . GLY A 1 71 ? 1.520 3.499 -7.282 1.00 94.38 71 GLY A C 1
ATOM 552 O O . GLY A 1 71 ? 1.894 2.322 -7.291 1.00 94.38 71 GLY A O 1
ATOM 553 N N . GLU A 1 72 ? 0.636 3.961 -8.162 1.00 95.50 72 GLU A N 1
ATOM 554 C CA . GLU A 1 72 ? -0.083 3.115 -9.120 1.00 95.50 72 GLU A CA 1
ATOM 555 C C . GLU A 1 72 ? 0.862 2.445 -10.127 1.00 95.50 72 GLU A C 1
ATOM 557 O O . GLU A 1 72 ? 0.798 1.230 -10.336 1.00 95.50 72 GLU A O 1
ATOM 562 N N . ALA A 1 73 ? 1.796 3.211 -10.702 1.00 96.75 73 ALA A N 1
ATOM 563 C CA . ALA A 1 73 ? 2.794 2.708 -11.644 1.00 96.75 73 ALA A CA 1
ATOM 564 C C . ALA A 1 73 ? 3.646 1.595 -11.024 1.00 96.75 73 ALA A C 1
ATOM 566 O O . ALA A 1 73 ? 4.004 0.633 -11.703 1.00 96.75 73 ALA A O 1
ATOM 567 N N . SER A 1 74 ? 3.969 1.715 -9.733 1.00 96.69 74 SER A N 1
ATOM 568 C CA . SER A 1 74 ? 4.722 0.692 -9.012 1.00 96.69 74 SER A CA 1
ATOM 569 C C . SER A 1 74 ? 3.919 -0.582 -8.784 1.00 96.69 74 SER A C 1
ATOM 571 O O . SER A 1 74 ? 4.473 -1.663 -8.927 1.00 96.69 74 SER A O 1
ATOM 573 N N . ALA A 1 75 ? 2.623 -0.490 -8.490 1.00 95.62 75 ALA A N 1
ATOM 574 C CA . ALA A 1 75 ? 1.791 -1.670 -8.269 1.00 95.62 75 ALA A CA 1
ATOM 575 C C . ALA A 1 75 ? 1.534 -2.481 -9.554 1.00 95.62 75 ALA A C 1
ATOM 577 O O . ALA A 1 75 ? 1.272 -3.682 -9.484 1.00 95.62 75 ALA A O 1
ATOM 578 N N . ILE A 1 76 ? 1.626 -1.834 -10.720 1.00 94.19 76 ILE A N 1
ATOM 579 C CA . ILE A 1 76 ? 1.502 -2.468 -12.041 1.00 94.19 76 ILE A CA 1
ATOM 580 C C . ILE A 1 76 ? 2.799 -3.199 -12.462 1.00 94.19 76 ILE A C 1
ATOM 582 O O . ILE A 1 76 ? 2.736 -4.122 -13.278 1.00 94.19 76 ILE A O 1
ATOM 586 N N . ALA A 1 77 ? 3.965 -2.796 -11.938 1.00 93.31 77 ALA A N 1
ATOM 587 C CA . ALA A 1 77 ? 5.298 -3.155 -12.447 1.00 93.31 77 ALA A CA 1
ATOM 588 C C . ALA A 1 77 ? 6.056 -4.233 -11.642 1.00 93.31 77 ALA A C 1
ATOM 590 O O . ALA A 1 77 ? 6.845 -4.989 -12.263 1.00 93.31 77 ALA A O 1
#

Foldseek 3Di:
DPLEDEDQDLVVVLVCVVVVNNCVRCVPRVQYEFEPVSVVVNVDDDPPSYHYDFADDPVQLVVCVVVDPSRNSGSVD

Radius of gyration: 12.39 Å; chains: 1; bounding box: 25×28×30 Å